Protein AF-A0A929FZG9-F1 (afdb_monomer)

Sequence (175 aa):
MQRLIIKNIVESNQDNGFTLIELLIVILIIGTLSAISLPNLLSQVGKAREAEAKNILGALNRAQQSYFSERAVFADNGQIDKLEVPLGGVKYYTFDVVALGVQKATGNNNANNGTRDYLGGVQYATNTRAYRSILCRSTKSASRYDIAATDVINAGVNVSANVIACNNANSEEIK

Nearest PDB structures (foldseek):
  1ay2-assembly1_A  TM=7.054E-01  e=6.075E-04  Neisseria gonorrhoeae
  8p36-assembly1_A  TM=5.671E-01  e=3.947E-04  Neisseria meningitidis 8013
  4v1j-assembly1_A  TM=6.496E-01  e=3.767E-02  Neisseria meningitidis MC58

pLDDT: mean 87.16, std 11.51, range [46.41, 97.19]

Secondary structure (DSSP, 8-state):
----------------PPPHHHHHHHHHHHHHHHHHHHHHHHHHHHHHHHHHHHHHHHHHHHHHHHHHHHHSS---TT-GGGG----TT-SSEEEEEEETTEEEEEETTHHHHT---EEEEEEEETTTTEEEEEEEEE-S-TTT----GGGEES-EEESS----EE-TTTEEE--

Mean predicted aligned error: 9.03 Å

Structure (mmCIF, N/CA/C/O backbone):
data_AF-A0A929FZG9-F1
#
_entry.id   AF-A0A929FZG9-F1
#
loop_
_atom_site.group_PDB
_atom_site.id
_atom_site.type_symbol
_atom_site.label_atom_id
_atom_site.label_alt_id
_atom_site.label_comp_id
_atom_site.label_asym_id
_atom_site.label_entity_id
_atom_site.label_seq_id
_atom_site.pdbx_PDB_ins_code
_atom_site.Cartn_x
_atom_site.Cartn_y
_atom_site.Cartn_z
_atom_site.occupancy
_atom_site.B_iso_or_equiv
_atom_site.auth_seq_id
_atom_site.auth_comp_id
_atom_site.auth_asym_id
_atom_site.auth_atom_id
_atom_site.pdbx_PDB_model_num
ATOM 1 N N . MET A 1 1 ? -46.185 -56.414 61.189 1.00 46.41 1 MET A N 1
ATOM 2 C CA . MET A 1 1 ? -45.298 -56.157 60.030 1.00 46.41 1 MET A CA 1
ATOM 3 C C . MET A 1 1 ? -46.009 -55.162 59.132 1.00 46.41 1 MET A C 1
ATOM 5 O O . MET A 1 1 ? -47.141 -55.437 58.793 1.00 46.41 1 MET A O 1
ATOM 9 N N . GLN A 1 2 ? -45.507 -53.994 58.760 1.00 47.25 2 GLN A N 1
ATOM 10 C CA . GLN A 1 2 ? -44.210 -53.361 58.950 1.00 47.25 2 GLN A CA 1
ATOM 11 C C . GLN A 1 2 ? -44.456 -51.872 58.666 1.00 47.25 2 GLN A C 1
ATOM 13 O O . GLN A 1 2 ? -45.081 -51.524 57.667 1.00 47.25 2 GLN A O 1
ATOM 18 N N . ARG A 1 3 ? -44.027 -50.999 59.581 1.00 56.22 3 ARG A N 1
ATOM 19 C CA . ARG A 1 3 ? -43.955 -49.557 59.331 1.00 56.22 3 ARG A CA 1
ATOM 20 C C . ARG A 1 3 ? -43.031 -49.341 58.135 1.00 56.22 3 ARG A C 1
ATOM 22 O O . ARG A 1 3 ? -41.900 -49.810 58.204 1.00 56.22 3 ARG A O 1
ATOM 29 N N . LEU A 1 4 ? -43.440 -48.576 57.128 1.00 57.09 4 LEU A N 1
ATOM 30 C CA . LEU A 1 4 ? -42.475 -47.884 56.277 1.00 57.09 4 LEU A CA 1
ATOM 31 C C . LEU A 1 4 ? -42.965 -46.458 56.022 1.00 57.09 4 LEU A C 1
ATOM 33 O O . LEU A 1 4 ? -43.785 -46.177 55.157 1.00 57.09 4 LEU A O 1
ATOM 37 N N . ILE A 1 5 ? -42.476 -45.575 56.886 1.00 60.84 5 ILE A N 1
ATOM 38 C CA . ILE A 1 5 ? -42.540 -44.126 56.754 1.00 60.84 5 ILE A CA 1
ATOM 39 C C . ILE A 1 5 ? -41.704 -43.773 55.523 1.00 60.84 5 ILE A C 1
ATOM 41 O O . ILE A 1 5 ? -40.489 -43.976 55.532 1.00 60.84 5 ILE A O 1
ATOM 45 N N . ILE A 1 6 ? -42.345 -43.255 54.476 1.00 63.50 6 ILE A N 1
ATOM 46 C CA . ILE A 1 6 ? -41.651 -42.566 53.388 1.00 63.50 6 ILE A CA 1
ATOM 47 C C . ILE A 1 6 ? -41.081 -41.289 54.009 1.00 63.50 6 ILE A C 1
ATOM 49 O O . ILE A 1 6 ? -41.794 -40.321 54.266 1.00 63.50 6 ILE A O 1
ATOM 53 N N . LYS A 1 7 ? -39.797 -41.339 54.368 1.00 60.03 7 LYS A N 1
ATOM 54 C CA . LYS A 1 7 ? -39.023 -40.167 54.764 1.00 60.03 7 LYS A CA 1
ATOM 55 C C . LYS A 1 7 ? -38.938 -39.219 53.572 1.00 60.03 7 LYS A C 1
ATOM 57 O O . LYS A 1 7 ? -38.556 -39.634 52.483 1.00 60.03 7 LYS A O 1
ATOM 62 N N . ASN A 1 8 ? -39.250 -37.956 53.850 1.00 62.12 8 ASN A N 1
ATOM 63 C CA . ASN A 1 8 ? -38.810 -36.766 53.133 1.00 62.12 8 ASN A CA 1
ATOM 64 C C . ASN A 1 8 ? -37.511 -36.979 52.350 1.00 62.12 8 ASN A C 1
ATOM 66 O O . ASN A 1 8 ? -36.452 -37.144 52.954 1.00 62.12 8 ASN A O 1
ATOM 70 N N . ILE A 1 9 ? -37.604 -36.837 51.032 1.00 58.81 9 ILE A N 1
ATOM 71 C CA . ILE A 1 9 ? -36.545 -36.242 50.220 1.00 58.81 9 ILE A CA 1
ATOM 72 C C . ILE A 1 9 ? -37.238 -35.251 49.277 1.00 58.81 9 ILE A C 1
ATOM 74 O O . ILE A 1 9 ? -37.322 -35.448 48.072 1.00 58.81 9 ILE A O 1
ATOM 78 N N . VAL A 1 10 ? -37.816 -34.192 49.850 1.00 63.94 10 VAL A N 1
ATOM 79 C CA . VAL A 1 10 ? -37.843 -32.917 49.132 1.00 63.94 10 VAL A CA 1
ATOM 80 C C . VAL A 1 10 ? -36.433 -32.379 49.331 1.00 63.94 10 VAL A C 1
ATOM 82 O O . VAL A 1 10 ? -36.138 -31.777 50.361 1.00 63.94 10 VAL A O 1
ATOM 85 N N . GLU A 1 11 ? -35.526 -32.709 48.410 1.00 62.59 11 GLU A N 1
ATOM 86 C CA . GLU A 1 11 ? -34.314 -31.914 48.259 1.00 62.59 11 GLU A CA 1
ATOM 87 C C . GLU A 1 11 ? -34.783 -30.494 47.961 1.00 62.59 11 GLU A C 1
ATOM 89 O O . GLU A 1 11 ? -35.393 -30.221 46.926 1.00 62.59 11 GLU A O 1
ATOM 94 N N . SER A 1 12 ? -34.561 -29.590 48.911 1.00 59.84 12 SER A N 1
ATOM 95 C CA . SER A 1 12 ? -34.628 -28.166 48.648 1.00 59.84 12 SER A CA 1
ATOM 96 C C . SER A 1 12 ? -33.489 -27.851 47.686 1.00 59.84 12 SER A C 1
ATOM 98 O O . SER A 1 12 ? -32.378 -27.539 48.123 1.00 59.84 12 SER A O 1
ATOM 100 N N . ASN A 1 13 ? -33.749 -27.965 46.383 1.00 61.78 13 ASN A N 1
ATOM 101 C CA . ASN A 1 13 ? -32.987 -27.216 45.402 1.00 61.78 13 ASN A CA 1
ATOM 102 C C . ASN A 1 13 ? -33.105 -25.759 45.842 1.00 61.78 13 ASN A C 1
ATOM 104 O O . ASN A 1 13 ? -34.171 -25.149 45.761 1.00 61.78 13 ASN A O 1
ATOM 108 N N . GLN A 1 14 ? -32.035 -25.248 46.447 1.00 62.69 14 GLN A N 1
ATOM 109 C CA . GLN A 1 14 ? -31.854 -23.824 46.634 1.00 62.69 14 GLN A CA 1
ATOM 110 C C . GLN A 1 14 ? -31.698 -23.268 45.225 1.00 62.69 14 GLN A C 1
ATOM 112 O O . GLN A 1 14 ? -30.586 -23.156 44.709 1.00 62.69 14 GLN A O 1
ATOM 117 N N . ASP A 1 15 ? -32.833 -23.012 44.579 1.00 63.03 15 ASP A N 1
ATOM 118 C CA . ASP A 1 15 ? -32.921 -22.241 43.355 1.00 63.03 15 ASP A CA 1
ATOM 119 C C . ASP A 1 15 ? -32.450 -20.831 43.715 1.00 63.03 15 ASP A C 1
ATOM 121 O O . ASP A 1 15 ? -33.229 -19.939 44.056 1.00 63.03 15 ASP A O 1
ATOM 125 N N . ASN A 1 16 ? -31.129 -20.659 43.721 1.00 69.88 16 ASN A N 1
ATOM 126 C CA . ASN A 1 16 ? -30.449 -19.383 43.845 1.00 69.88 16 ASN A CA 1
ATOM 127 C C . ASN A 1 16 ? -30.722 -18.615 42.549 1.00 69.88 16 ASN A C 1
ATOM 129 O O . ASN A 1 16 ? -29.917 -18.607 41.619 1.00 69.88 16 ASN A O 1
ATOM 133 N N . GLY A 1 17 ? -31.927 -18.054 42.451 1.00 73.44 17 GLY A N 1
ATOM 134 C CA . GLY A 1 17 ? -32.330 -17.199 41.349 1.00 73.44 17 GLY A CA 1
ATOM 135 C C . GLY A 1 17 ? -31.460 -15.947 41.315 1.00 73.44 17 GLY A C 1
ATOM 136 O O . GLY A 1 17 ? -31.208 -15.336 42.353 1.00 73.44 17 GLY A O 1
ATOM 137 N N . PHE A 1 18 ? -31.019 -15.564 40.115 1.00 78.06 18 PHE A N 1
ATOM 138 C CA . PHE A 1 18 ? -30.344 -14.288 39.884 1.00 78.06 18 PHE A CA 1
ATOM 139 C C . PHE A 1 18 ? -31.177 -13.150 40.466 1.00 78.06 18 PHE A C 1
ATOM 141 O O . PHE A 1 18 ? -32.368 -13.012 40.164 1.00 78.06 18 PHE A O 1
ATOM 148 N N . THR A 1 19 ? -30.552 -12.307 41.281 1.00 89.00 19 THR A N 1
ATOM 149 C CA . THR A 1 19 ? -31.230 -11.114 41.770 1.00 89.00 19 THR A CA 1
ATOM 150 C C . THR A 1 19 ? -31.350 -10.094 40.634 1.00 89.00 19 THR A C 1
ATOM 152 O O . THR A 1 19 ? -30.457 -9.939 39.797 1.00 89.00 19 THR A O 1
ATOM 155 N N . LEU A 1 20 ? -32.460 -9.350 40.597 1.00 88.06 20 LEU A N 1
ATOM 156 C CA . LEU A 1 20 ? -32.657 -8.286 39.603 1.00 88.06 20 LEU A CA 1
ATOM 157 C C . LEU A 1 20 ? -31.542 -7.231 39.691 1.00 88.06 20 LEU A C 1
ATOM 159 O O . LEU A 1 20 ? -31.121 -6.679 38.676 1.00 88.06 20 LEU A O 1
ATOM 163 N N . ILE A 1 21 ? -31.025 -6.994 40.901 1.00 93.19 21 ILE A N 1
ATOM 164 C CA . ILE A 1 21 ? -29.931 -6.054 41.141 1.00 93.19 21 ILE A CA 1
ATOM 165 C C . ILE A 1 21 ? -28.582 -6.558 40.611 1.00 93.19 21 ILE A C 1
ATOM 167 O O . ILE A 1 21 ? -27.829 -5.755 40.066 1.00 93.19 21 ILE A O 1
ATOM 171 N N . GLU A 1 22 ? -28.286 -7.861 40.687 1.00 90.81 22 GLU A N 1
ATOM 172 C CA . GLU A 1 22 ? -27.081 -8.433 40.065 1.00 90.81 22 GLU A CA 1
ATOM 173 C C . GLU A 1 22 ? -27.099 -8.221 38.558 1.00 90.81 22 GLU A C 1
ATOM 175 O O . GLU A 1 22 ? -26.116 -7.757 37.982 1.00 90.81 22 GLU A O 1
ATOM 180 N N . LEU A 1 23 ? -28.240 -8.481 37.919 1.00 91.00 23 LEU A N 1
ATOM 181 C CA . LEU A 1 23 ? -28.363 -8.294 36.479 1.00 91.00 23 LEU A CA 1
ATOM 182 C C . LEU A 1 23 ? -28.271 -6.806 36.100 1.00 91.00 23 LEU A C 1
ATOM 184 O O . LEU A 1 23 ? -27.641 -6.467 35.099 1.00 91.00 23 LEU A O 1
ATOM 188 N N . LEU A 1 24 ? -28.805 -5.910 36.938 1.00 92.81 24 LEU A N 1
ATOM 189 C CA . LEU A 1 24 ? -28.736 -4.459 36.745 1.00 92.81 24 LEU A CA 1
ATOM 190 C C . LEU A 1 24 ? -2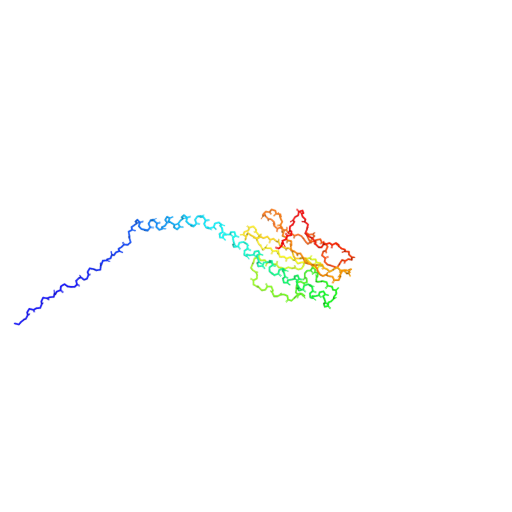7.301 -3.914 36.835 1.00 92.81 24 LEU A C 1
ATOM 192 O O . LEU A 1 24 ? -26.896 -3.103 36.001 1.00 92.81 24 LEU A O 1
ATOM 196 N N . ILE A 1 25 ? -26.512 -4.365 37.811 1.00 94.69 25 ILE A N 1
ATOM 197 C CA . ILE A 1 25 ? -25.111 -3.945 37.949 1.00 94.69 25 ILE A CA 1
ATOM 198 C C . ILE A 1 25 ? -24.277 -4.479 36.777 1.00 94.69 25 ILE A C 1
ATOM 200 O O . ILE A 1 25 ? -23.445 -3.750 36.236 1.00 94.69 25 ILE A O 1
ATOM 204 N N . VAL A 1 26 ? -24.530 -5.710 36.323 1.00 95.19 26 VAL A N 1
ATOM 205 C CA . VAL A 1 26 ? -23.814 -6.297 35.180 1.00 95.19 26 VAL A CA 1
ATOM 206 C C . VAL A 1 26 ? -24.049 -5.489 33.906 1.00 95.19 26 VAL A C 1
ATOM 208 O O . VAL A 1 26 ? -23.072 -5.106 33.261 1.00 95.19 26 VAL A O 1
ATOM 211 N N . ILE A 1 27 ? -25.307 -5.170 33.565 1.00 95.19 27 ILE A N 1
ATOM 212 C CA . ILE A 1 27 ? -25.614 -4.374 32.361 1.00 95.19 27 ILE A CA 1
ATOM 213 C C . ILE A 1 27 ? -25.040 -2.953 32.447 1.00 95.19 27 ILE A C 1
ATOM 215 O O . ILE A 1 27 ? -24.612 -2.399 31.434 1.00 95.19 27 ILE A O 1
ATOM 219 N N . LEU A 1 28 ? -24.963 -2.385 33.656 1.00 95.94 28 LEU A N 1
ATOM 220 C CA . LEU A 1 28 ? -24.349 -1.083 33.905 1.00 95.94 28 LEU A CA 1
ATOM 221 C C . LEU A 1 28 ? -22.834 -1.120 33.652 1.00 95.94 28 LEU A C 1
ATOM 223 O O . LEU A 1 28 ? -22.296 -0.244 32.971 1.00 95.94 28 LEU A O 1
ATOM 227 N N . ILE A 1 29 ? -22.138 -2.156 34.128 1.00 96.38 29 ILE A N 1
ATOM 228 C CA . ILE A 1 29 ? -20.694 -2.309 33.906 1.00 96.38 29 ILE A CA 1
ATOM 229 C C . ILE A 1 29 ? -20.394 -2.552 32.418 1.00 96.38 29 ILE A C 1
ATOM 231 O O . ILE A 1 29 ? -19.583 -1.830 31.839 1.00 96.38 29 ILE A O 1
ATOM 235 N N . ILE A 1 30 ? -21.067 -3.500 31.749 1.00 95.69 30 ILE A N 1
ATOM 236 C CA . ILE A 1 30 ? -20.817 -3.742 30.311 1.00 95.69 30 ILE A CA 1
ATOM 237 C C . ILE A 1 30 ? -21.232 -2.545 29.446 1.00 95.69 30 ILE A C 1
ATOM 239 O O . ILE A 1 30 ? -20.581 -2.278 28.435 1.00 95.69 30 ILE A O 1
ATOM 243 N N . GLY A 1 31 ? -22.264 -1.793 29.846 1.00 95.62 31 GLY A N 1
ATOM 244 C CA . GLY A 1 31 ? -22.708 -0.583 29.156 1.00 95.62 31 GLY A CA 1
ATOM 245 C C . GLY A 1 31 ? -21.659 0.528 29.197 1.00 95.62 31 GLY A C 1
ATOM 246 O O . GLY A 1 31 ? -21.324 1.096 28.157 1.00 95.62 31 GLY A O 1
ATOM 247 N N . THR A 1 32 ? -21.076 0.789 30.372 1.00 95.81 32 THR A N 1
ATOM 248 C CA . THR A 1 32 ? -20.010 1.799 30.522 1.00 95.81 32 THR A CA 1
ATOM 249 C C . THR A 1 32 ? -18.735 1.410 29.768 1.00 95.81 32 THR A C 1
ATOM 251 O O . THR A 1 32 ? -18.172 2.240 29.052 1.00 95.81 32 THR A O 1
ATOM 254 N N . LEU A 1 33 ? -18.315 0.141 29.841 1.00 95.75 33 LEU A N 1
ATOM 255 C CA . LEU A 1 33 ? -17.145 -0.353 29.103 1.00 95.75 33 LEU A CA 1
ATOM 256 C C . LEU A 1 33 ? -17.349 -0.292 27.582 1.00 95.75 33 LEU A C 1
ATOM 258 O O . LEU A 1 33 ? -16.449 0.128 26.849 1.00 95.75 33 LEU A O 1
ATOM 262 N N . SER A 1 34 ? -18.536 -0.666 27.096 1.00 94.06 34 SER A N 1
ATOM 263 C CA . SER A 1 34 ? -18.849 -0.660 25.661 1.00 94.06 34 SER A CA 1
ATOM 264 C C . SER A 1 34 ? -18.881 0.755 25.085 1.00 94.06 34 SER A C 1
ATOM 266 O O . SER A 1 34 ? -18.372 0.971 23.985 1.00 94.06 34 SER A O 1
ATOM 268 N N . ALA A 1 35 ? -19.412 1.727 25.835 1.00 93.62 35 ALA A N 1
ATOM 269 C CA . ALA A 1 35 ? -19.481 3.122 25.405 1.00 93.62 35 ALA A CA 1
ATOM 270 C C . ALA A 1 35 ? -18.094 3.725 25.117 1.00 93.62 35 ALA A C 1
ATOM 272 O O . ALA A 1 35 ? -17.933 4.468 24.150 1.00 93.62 35 ALA A O 1
ATOM 273 N N . ILE A 1 36 ? -17.082 3.373 25.917 1.00 93.50 36 ILE A N 1
ATOM 274 C CA . ILE A 1 36 ? -15.708 3.871 25.745 1.00 93.50 36 ILE A CA 1
ATOM 275 C C . ILE A 1 36 ? -14.951 3.058 24.679 1.00 93.50 36 ILE A C 1
ATOM 277 O O . ILE A 1 36 ? -14.170 3.611 23.905 1.00 93.50 36 ILE A O 1
ATOM 281 N N . SER A 1 37 ? -15.179 1.743 24.615 1.00 93.50 37 SER A N 1
ATOM 282 C CA . SER A 1 37 ? -14.398 0.828 23.771 1.00 93.50 37 SER A CA 1
ATOM 283 C C . SER A 1 37 ? -14.802 0.841 22.288 1.00 93.50 37 SER A C 1
ATOM 285 O O . SER A 1 37 ? -13.946 0.749 21.402 1.00 93.50 37 SER A O 1
ATOM 287 N N . LEU A 1 38 ? -16.095 1.002 21.986 1.00 90.69 38 LEU A N 1
ATOM 288 C CA . LEU A 1 38 ? -16.619 0.893 20.621 1.00 90.69 38 LEU A CA 1
ATOM 289 C C . LEU A 1 38 ? -15.994 1.873 19.600 1.00 90.69 38 LEU A C 1
ATOM 291 O O . LEU A 1 38 ? -15.604 1.408 18.524 1.00 90.69 38 LEU A O 1
ATOM 295 N N . PRO A 1 39 ? -15.835 3.188 19.870 1.00 87.12 39 PRO A N 1
ATOM 296 C CA . PRO A 1 39 ? -15.237 4.095 18.884 1.00 87.12 39 PRO A CA 1
ATOM 297 C C . PRO A 1 39 ? -13.779 3.735 18.563 1.00 87.12 39 PRO A C 1
ATOM 299 O O . PRO A 1 39 ? -13.348 3.835 17.411 1.00 87.12 39 PRO A O 1
ATOM 302 N N . ASN A 1 40 ? -13.024 3.254 19.556 1.00 89.44 40 ASN A N 1
ATOM 303 C CA . ASN A 1 40 ? -11.647 2.814 19.350 1.00 89.44 40 ASN A CA 1
ATOM 304 C C . ASN A 1 40 ? -11.588 1.544 18.486 1.00 89.44 40 ASN A C 1
ATOM 306 O O . ASN A 1 40 ? -10.756 1.439 17.585 1.00 89.44 40 ASN A O 1
ATOM 310 N N . LEU A 1 41 ? -12.500 0.593 18.706 1.00 89.31 41 LEU A N 1
ATOM 311 C CA . LEU A 1 41 ? -12.599 -0.609 17.878 1.00 89.31 41 LEU A CA 1
ATOM 312 C C . LEU A 1 41 ? -12.848 -0.264 16.401 1.00 89.31 41 LEU A C 1
ATOM 314 O O . LEU A 1 41 ? -12.154 -0.782 15.527 1.00 89.31 41 LEU A O 1
ATOM 318 N N . LEU A 1 42 ? -13.773 0.655 16.113 1.00 86.12 42 LEU A N 1
ATOM 319 C CA . LEU A 1 42 ? -14.074 1.070 14.737 1.00 86.12 42 LEU A CA 1
ATOM 320 C C . LEU A 1 42 ? -12.863 1.717 14.044 1.00 86.12 42 LEU A C 1
ATOM 322 O O . LEU A 1 42 ? -12.581 1.415 12.883 1.00 86.12 42 LEU A O 1
ATOM 326 N N . SER A 1 43 ? -12.096 2.545 14.763 1.00 85.62 43 SER A N 1
ATOM 327 C CA . SER A 1 43 ? -10.851 3.124 14.238 1.00 85.62 43 SER A CA 1
ATOM 328 C C . SER A 1 43 ? -9.788 2.057 13.948 1.00 85.62 43 SER A C 1
ATOM 330 O O . SER A 1 43 ? -9.118 2.108 12.914 1.00 85.62 43 SER A O 1
ATOM 332 N N . GLN A 1 44 ? -9.643 1.064 14.830 1.00 90.06 44 GLN A N 1
ATOM 333 C CA . GLN A 1 44 ? -8.687 -0.033 14.651 1.00 90.06 44 GLN A CA 1
ATOM 334 C C . GLN A 1 44 ? -9.024 -0.905 13.439 1.00 90.06 44 GLN A C 1
ATOM 336 O O . GLN A 1 44 ? -8.119 -1.292 12.703 1.00 90.06 44 GLN A O 1
ATOM 341 N N . VAL A 1 45 ? -10.310 -1.150 13.176 1.00 90.19 45 VAL A N 1
ATOM 342 C CA . VAL A 1 45 ? -10.749 -1.872 11.973 1.00 90.19 45 VAL A CA 1
ATOM 343 C C . VAL A 1 45 ? -10.354 -1.115 10.701 1.00 90.19 45 VAL A C 1
ATOM 345 O O . VAL A 1 45 ? -9.838 -1.731 9.770 1.00 90.19 45 VAL A O 1
ATOM 348 N N . GLY A 1 46 ? -10.526 0.211 10.662 1.00 88.31 46 GLY A N 1
ATOM 349 C CA . GLY A 1 46 ? -10.060 1.040 9.541 1.00 88.31 46 GLY A CA 1
ATOM 350 C C . GLY A 1 46 ? -8.548 0.921 9.326 1.00 88.31 46 GLY A C 1
ATOM 351 O O . GLY A 1 46 ? -8.094 0.607 8.228 1.00 88.31 46 GLY A O 1
ATOM 352 N N . LYS A 1 47 ? -7.759 1.049 10.400 1.00 89.06 47 LYS A N 1
ATOM 353 C CA . LYS A 1 47 ? -6.294 0.892 10.346 1.00 89.06 47 LYS A CA 1
ATOM 354 C C . LYS A 1 47 ? -5.855 -0.497 9.877 1.00 89.06 47 LYS A C 1
ATOM 356 O O . LYS A 1 47 ? -4.869 -0.597 9.154 1.00 89.06 47 LYS A O 1
ATOM 361 N N . ALA A 1 48 ? -6.571 -1.553 10.263 1.00 91.19 48 ALA A N 1
ATOM 362 C CA . ALA A 1 48 ? -6.282 -2.915 9.819 1.00 91.19 48 ALA A CA 1
ATOM 363 C C . ALA A 1 48 ? -6.499 -3.076 8.305 1.00 91.19 48 ALA A C 1
ATOM 365 O O . ALA A 1 48 ? -5.653 -3.650 7.623 1.00 91.19 48 ALA A O 1
ATOM 366 N N . ARG A 1 49 ? -7.581 -2.494 7.767 1.00 91.50 49 ARG A N 1
ATOM 367 C CA . ARG A 1 49 ? -7.846 -2.451 6.317 1.00 91.50 49 ARG A CA 1
ATOM 368 C C . ARG A 1 49 ? -6.758 -1.681 5.574 1.00 91.50 49 ARG A C 1
ATOM 370 O O . ARG A 1 49 ? -6.280 -2.123 4.538 1.00 91.50 49 ARG A O 1
ATOM 377 N N . GLU A 1 50 ? -6.333 -0.540 6.111 1.00 91.56 50 GLU A N 1
ATOM 378 C CA . GLU A 1 50 ? -5.234 0.223 5.517 1.00 91.56 50 GLU A CA 1
ATOM 379 C C . GLU A 1 50 ? -3.908 -0.552 5.560 1.00 91.56 50 GLU A C 1
ATOM 381 O O . GLU A 1 50 ? -3.139 -0.499 4.606 1.00 91.56 50 GLU A O 1
ATOM 386 N N . ALA A 1 51 ? -3.629 -1.295 6.635 1.00 92.75 51 ALA A N 1
ATOM 387 C CA . ALA A 1 51 ? -2.421 -2.114 6.743 1.00 92.75 51 ALA A CA 1
ATOM 388 C C . ALA A 1 51 ? -2.357 -3.210 5.664 1.00 92.75 51 ALA A C 1
ATOM 390 O O . ALA A 1 51 ? -1.288 -3.449 5.105 1.00 92.75 51 ALA A O 1
ATOM 391 N N . GLU A 1 52 ? -3.493 -3.822 5.321 1.00 92.19 52 GLU A N 1
ATOM 392 C CA . GLU A 1 52 ? -3.602 -4.764 4.200 1.00 92.19 52 GLU A CA 1
ATOM 393 C C . GLU A 1 52 ? -3.156 -4.116 2.879 1.00 92.19 52 GLU A C 1
ATOM 395 O O . GLU A 1 52 ? -2.284 -4.650 2.190 1.00 92.19 52 GLU A O 1
ATOM 400 N N . ALA A 1 53 ? -3.661 -2.915 2.572 1.00 93.19 53 ALA A N 1
ATOM 401 C CA . ALA A 1 53 ? -3.276 -2.183 1.365 1.00 93.19 53 ALA A CA 1
ATOM 402 C C . ALA A 1 53 ? -1.780 -1.856 1.318 1.00 93.19 53 ALA A C 1
ATOM 404 O O . ALA A 1 53 ? -1.137 -2.032 0.282 1.00 93.19 53 ALA A O 1
ATOM 405 N N . LYS A 1 54 ? -1.204 -1.427 2.446 1.00 93.94 54 LYS A N 1
ATOM 406 C CA . LYS A 1 54 ? 0.234 -1.131 2.550 1.00 93.94 54 LYS A CA 1
ATOM 407 C C . LYS A 1 54 ? 1.091 -2.367 2.302 1.00 93.94 54 LYS A C 1
ATOM 409 O O . LYS A 1 54 ? 2.094 -2.281 1.597 1.00 93.94 54 LYS A O 1
ATOM 414 N N . ASN A 1 55 ? 0.690 -3.513 2.849 1.00 93.75 55 ASN A N 1
ATOM 415 C CA . ASN A 1 55 ? 1.415 -4.770 2.675 1.00 93.75 55 ASN A CA 1
ATOM 416 C C . ASN A 1 55 ? 1.442 -5.200 1.203 1.00 93.75 55 ASN A C 1
ATOM 418 O O . ASN A 1 55 ? 2.503 -5.558 0.685 1.00 93.75 55 ASN A O 1
ATOM 422 N N . ILE A 1 56 ? 0.299 -5.106 0.520 1.00 95.06 56 ILE A N 1
ATOM 423 C CA . ILE A 1 56 ? 0.181 -5.456 -0.900 1.00 95.06 56 ILE A CA 1
ATOM 424 C C . ILE A 1 56 ? 0.943 -4.457 -1.775 1.00 95.06 56 ILE A C 1
ATOM 426 O O . ILE A 1 56 ? 1.695 -4.877 -2.651 1.00 95.06 56 ILE A O 1
ATOM 430 N N . LEU A 1 57 ? 0.854 -3.150 -1.508 1.00 95.38 57 LEU A N 1
ATOM 431 C CA . LEU A 1 57 ? 1.660 -2.150 -2.220 1.00 95.38 57 LEU A CA 1
ATOM 432 C C . LEU A 1 57 ? 3.164 -2.364 -2.018 1.00 95.38 57 LEU A C 1
ATOM 434 O O . LEU A 1 57 ? 3.937 -2.232 -2.962 1.00 95.38 57 LEU A O 1
ATOM 438 N N . GLY A 1 58 ? 3.593 -2.760 -0.819 1.00 95.25 58 GLY A N 1
ATOM 439 C CA . GLY A 1 58 ? 4.981 -3.146 -0.570 1.00 95.25 58 GLY A CA 1
ATOM 440 C C . GLY A 1 58 ? 5.414 -4.363 -1.395 1.00 95.25 58 GLY A C 1
ATOM 441 O O . GLY A 1 58 ? 6.545 -4.404 -1.880 1.00 95.25 58 GLY A O 1
ATOM 442 N N . ALA A 1 59 ? 4.525 -5.342 -1.588 1.00 95.75 59 ALA A N 1
ATOM 443 C CA . ALA A 1 59 ? 4.770 -6.480 -2.473 1.00 95.75 59 ALA A CA 1
ATOM 444 C C . ALA A 1 59 ? 4.841 -6.055 -3.949 1.00 95.75 59 ALA A C 1
ATOM 446 O O . ALA A 1 59 ? 5.782 -6.443 -4.638 1.00 95.75 59 ALA A O 1
ATOM 447 N N . LEU A 1 60 ? 3.923 -5.199 -4.403 1.00 96.69 60 LEU A N 1
ATOM 448 C CA . LEU A 1 60 ? 3.905 -4.645 -5.760 1.00 96.69 60 LEU A CA 1
ATOM 449 C C . LEU A 1 60 ? 5.160 -3.817 -6.073 1.00 96.69 60 LEU A C 1
ATOM 451 O O . LEU A 1 60 ? 5.751 -3.991 -7.135 1.00 96.69 60 LEU A O 1
ATOM 455 N N . ASN A 1 61 ? 5.631 -2.996 -5.130 1.00 96.25 61 ASN A N 1
ATOM 456 C CA . ASN A 1 61 ? 6.887 -2.254 -5.262 1.00 96.25 61 ASN A CA 1
ATOM 457 C C . ASN A 1 61 ? 8.085 -3.199 -5.475 1.00 96.25 61 ASN A C 1
ATOM 459 O O . ASN A 1 61 ? 8.959 -2.928 -6.297 1.00 96.25 61 ASN A O 1
ATOM 463 N N . ARG A 1 62 ? 8.152 -4.320 -4.743 1.00 96.50 62 ARG A N 1
ATOM 464 C CA . ARG A 1 62 ? 9.217 -5.323 -4.937 1.00 96.50 62 ARG A CA 1
ATOM 465 C C . ARG A 1 62 ? 9.076 -6.044 -6.275 1.00 96.50 62 ARG A C 1
ATOM 467 O O . ARG A 1 62 ? 10.073 -6.225 -6.968 1.00 96.50 62 ARG A O 1
ATOM 474 N N . ALA A 1 63 ? 7.853 -6.398 -6.662 1.00 97.19 63 ALA A N 1
ATOM 475 C CA . ALA A 1 63 ? 7.580 -7.025 -7.950 1.00 97.19 63 ALA A CA 1
ATOM 476 C C . ALA A 1 63 ? 7.980 -6.117 -9.121 1.00 97.19 63 ALA A C 1
ATOM 478 O O . ALA A 1 63 ? 8.590 -6.581 -10.074 1.00 97.19 63 ALA A O 1
ATOM 479 N N . GLN A 1 64 ? 7.749 -4.808 -9.016 1.00 96.69 64 GLN A N 1
ATOM 480 C CA . GLN A 1 64 ? 8.191 -3.822 -10.006 1.00 96.69 64 GLN A CA 1
ATOM 481 C C . GLN A 1 64 ? 9.712 -3.746 -10.138 1.00 96.69 64 GLN A C 1
ATOM 483 O O . GLN A 1 64 ? 10.225 -3.645 -11.249 1.00 96.69 64 GLN A O 1
ATOM 488 N N . GLN A 1 65 ? 10.447 -3.840 -9.027 1.00 96.12 65 GLN A N 1
ATOM 489 C CA . GLN A 1 65 ? 11.913 -3.911 -9.061 1.00 96.12 65 GLN A CA 1
ATOM 490 C C . GLN A 1 65 ? 12.402 -5.207 -9.719 1.00 96.12 65 GLN A C 1
ATOM 492 O O . GLN A 1 65 ? 13.343 -5.170 -10.511 1.00 96.12 65 GLN A O 1
ATOM 497 N N . SER A 1 66 ? 11.756 -6.342 -9.435 1.00 96.31 66 SER A N 1
ATOM 498 C CA . SER A 1 66 ? 12.048 -7.614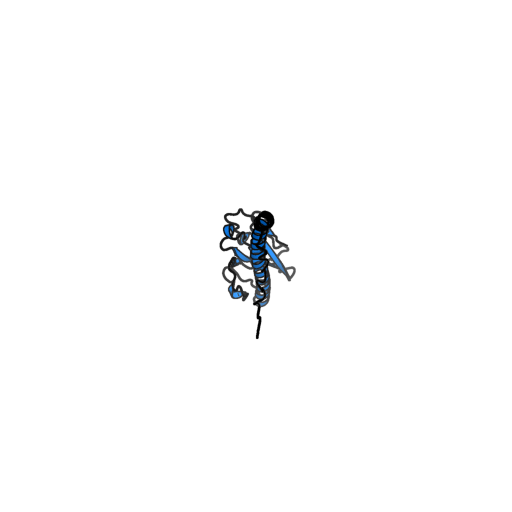 -10.114 1.00 96.31 66 SER A CA 1
ATOM 499 C C . SER A 1 66 ? 11.772 -7.514 -11.614 1.00 96.31 66 SER A C 1
ATOM 501 O O . SER A 1 66 ? 12.647 -7.795 -12.428 1.00 96.31 66 SER A O 1
ATOM 503 N N . TYR A 1 67 ? 10.597 -7.000 -11.984 1.00 96.88 67 TYR A N 1
ATOM 504 C CA . TYR A 1 67 ? 10.175 -6.823 -13.370 1.00 96.88 67 TYR A CA 1
ATOM 505 C C . TYR A 1 67 ? 11.140 -5.921 -14.154 1.00 96.88 67 TYR A C 1
ATOM 507 O O . TYR A 1 67 ? 11.554 -6.273 -15.261 1.00 96.88 67 TYR A O 1
ATOM 515 N N . PHE A 1 68 ? 11.577 -4.806 -13.554 1.00 95.94 68 PHE A N 1
ATOM 516 C CA . PHE A 1 68 ? 12.612 -3.952 -14.137 1.00 95.94 68 PHE A CA 1
ATOM 517 C C . PHE A 1 68 ? 13.952 -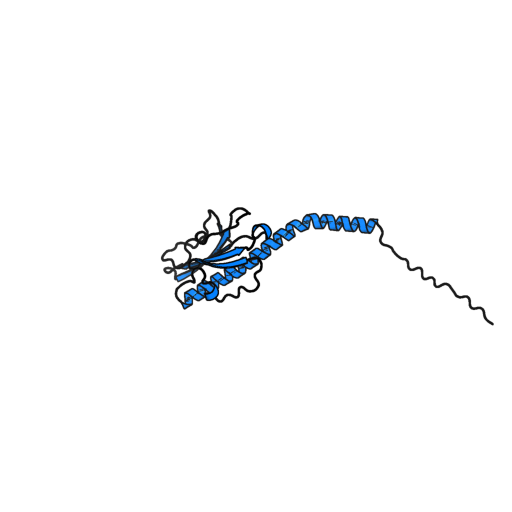4.673 -14.265 1.00 95.94 68 PHE A C 1
ATOM 519 O O . PHE A 1 68 ? 14.636 -4.514 -15.270 1.00 95.94 68 PHE A O 1
ATOM 526 N N . SER A 1 69 ? 14.338 -5.482 -13.280 1.00 94.56 69 SER A N 1
ATOM 527 C CA . SER A 1 69 ? 15.612 -6.210 -13.321 1.00 94.56 69 SER A CA 1
ATOM 528 C C . SER A 1 69 ? 15.651 -7.249 -14.447 1.00 94.56 69 SER A C 1
ATOM 530 O O . SER A 1 69 ? 16.716 -7.515 -14.994 1.00 94.56 69 SER A O 1
ATOM 532 N N . GLU A 1 70 ? 14.497 -7.798 -14.826 1.00 95.50 70 GLU A N 1
ATOM 533 C CA . GLU A 1 70 ? 14.371 -8.755 -15.930 1.00 95.50 70 GLU A CA 1
ATOM 534 C C . GLU A 1 70 ? 14.260 -8.085 -17.304 1.00 95.50 70 GLU A C 1
ATOM 536 O O . GLU A 1 70 ? 14.782 -8.605 -18.289 1.00 95.50 70 GLU A O 1
ATOM 541 N N . ARG A 1 71 ? 13.550 -6.952 -17.398 1.00 94.44 71 ARG A N 1
ATOM 542 C CA . ARG A 1 71 ? 13.141 -6.356 -18.688 1.00 94.44 71 ARG A CA 1
ATOM 543 C C . ARG A 1 71 ? 13.712 -4.965 -18.957 1.00 94.44 71 ARG A C 1
ATOM 545 O O . ARG A 1 71 ? 13.455 -4.408 -20.019 1.00 94.44 71 ARG A O 1
ATOM 552 N N . ALA A 1 72 ? 14.453 -4.396 -18.008 1.00 92.75 72 ALA A N 1
ATOM 553 C CA . ALA A 1 72 ? 14.959 -3.020 -18.017 1.00 92.75 72 ALA A CA 1
ATOM 554 C C . ALA A 1 72 ? 13.872 -1.935 -18.194 1.00 92.75 72 ALA A C 1
ATOM 556 O O . ALA A 1 72 ? 14.168 -0.801 -18.572 1.00 92.75 72 ALA A O 1
ATOM 557 N N . VAL A 1 73 ? 12.609 -2.270 -17.910 1.00 93.38 73 VAL A N 1
ATOM 558 C CA . VAL A 1 73 ? 11.455 -1.365 -17.962 1.00 93.38 73 VAL A CA 1
ATOM 559 C C . VAL A 1 73 ? 10.491 -1.704 -16.828 1.00 93.38 73 VAL A C 1
ATOM 561 O O . VAL A 1 73 ? 10.342 -2.870 -16.471 1.00 93.38 73 VAL A O 1
ATOM 564 N N . PHE A 1 74 ? 9.858 -0.693 -16.234 1.00 95.69 74 PHE A N 1
ATOM 565 C CA . PHE A 1 74 ? 8.808 -0.900 -15.233 1.00 95.69 74 PHE A CA 1
ATOM 566 C C . PHE A 1 74 ? 7.482 -1.238 -15.916 1.00 95.69 74 PHE A C 1
ATOM 568 O O . PHE A 1 74 ? 7.278 -0.896 -17.080 1.00 95.69 74 PHE A O 1
ATOM 575 N N . ALA A 1 75 ? 6.567 -1.881 -15.194 1.00 95.56 75 ALA A N 1
ATOM 576 C CA . ALA A 1 75 ? 5.202 -2.007 -15.686 1.00 95.56 75 ALA A CA 1
ATOM 577 C C . ALA A 1 75 ? 4.509 -0.634 -15.628 1.00 95.56 75 ALA A C 1
ATOM 579 O O . ALA A 1 75 ? 4.744 0.149 -14.697 1.00 95.56 75 ALA A O 1
ATOM 580 N N . ASP A 1 76 ? 3.684 -0.360 -16.634 1.00 93.75 76 ASP A N 1
ATOM 581 C CA . ASP A 1 76 ? 2.963 0.898 -16.842 1.00 93.75 76 ASP A CA 1
ATOM 582 C C . ASP A 1 76 ? 1.444 0.721 -16.645 1.00 93.75 76 ASP A C 1
ATOM 584 O O . ASP A 1 76 ? 0.978 -0.339 -16.225 1.00 93.75 76 ASP A O 1
ATOM 588 N N . ASN A 1 77 ? 0.666 1.772 -16.901 1.00 94.50 77 ASN A N 1
ATOM 589 C CA . ASN A 1 77 ? -0.762 1.845 -16.613 1.00 94.50 77 ASN A CA 1
ATOM 590 C C . ASN A 1 77 ? -1.558 0.607 -17.080 1.00 94.50 77 ASN A C 1
ATOM 592 O O . ASN A 1 77 ? -1.497 0.218 -18.249 1.00 94.50 77 ASN A O 1
ATOM 596 N N . GLY A 1 78 ? -2.322 0.004 -16.165 1.00 93.19 78 GLY A N 1
ATOM 597 C CA . GLY A 1 78 ? -3.138 -1.189 -16.410 1.00 93.19 78 GLY A CA 1
ATOM 598 C C . GLY A 1 78 ? -2.356 -2.503 -16.525 1.00 93.19 78 GLY A C 1
ATOM 599 O O . GLY A 1 78 ? -2.937 -3.535 -16.851 1.00 93.19 78 GLY A O 1
ATOM 600 N N . GLN A 1 79 ? -1.039 -2.506 -16.294 1.00 94.56 79 GLN A N 1
ATOM 601 C CA . GLN A 1 79 ? -0.193 -3.700 -16.430 1.00 94.56 79 GLN A CA 1
ATOM 602 C C . GLN A 1 79 ? 0.057 -4.420 -15.098 1.00 94.56 79 GLN A C 1
ATOM 604 O O . GLN A 1 79 ? 1.103 -5.048 -14.924 1.00 94.56 79 GLN A O 1
ATOM 609 N N . ILE A 1 80 ? -0.881 -4.359 -14.150 1.00 93.56 80 ILE A N 1
ATOM 610 C CA . ILE A 1 80 ? -0.710 -5.017 -12.847 1.00 93.56 80 ILE A CA 1
ATOM 611 C C . ILE A 1 80 ? -0.528 -6.537 -12.962 1.00 93.56 80 ILE A C 1
ATOM 613 O O . ILE A 1 80 ? 0.287 -7.108 -12.240 1.00 93.56 80 ILE A O 1
ATOM 617 N N . ASP A 1 81 ? -1.174 -7.172 -13.942 1.00 93.56 81 ASP A N 1
ATOM 618 C CA . ASP A 1 81 ? -1.056 -8.613 -14.194 1.00 93.56 81 ASP A CA 1
ATOM 619 C C . ASP A 1 81 ? 0.371 -9.042 -14.574 1.00 93.56 81 ASP A C 1
ATOM 621 O O . ASP A 1 81 ? 0.749 -10.194 -14.377 1.00 93.56 81 ASP A O 1
ATOM 625 N N . LYS A 1 82 ? 1.200 -8.119 -15.086 1.00 93.25 82 LYS A N 1
ATOM 626 C CA . LYS A 1 82 ? 2.608 -8.388 -15.430 1.00 93.25 82 LYS A CA 1
ATOM 627 C C . LYS A 1 82 ? 3.511 -8.534 -14.210 1.00 93.25 82 LYS A C 1
ATOM 629 O O . LYS A 1 82 ? 4.638 -8.997 -14.352 1.00 93.25 82 LYS A O 1
ATOM 634 N N . LEU A 1 83 ? 3.041 -8.104 -13.042 1.00 94.00 83 LEU A N 1
ATOM 635 C CA . LEU A 1 83 ? 3.796 -8.170 -11.794 1.00 94.00 83 LEU A CA 1
ATOM 636 C C . LEU A 1 83 ? 3.602 -9.499 -11.060 1.00 94.00 83 LEU A C 1
ATOM 638 O O . LEU A 1 83 ? 4.320 -9.745 -10.096 1.00 94.00 83 LEU A O 1
ATOM 642 N N . GLU A 1 84 ? 2.637 -10.322 -11.490 1.00 92.06 84 GLU A N 1
ATOM 643 C CA . GLU A 1 84 ? 2.382 -11.676 -10.969 1.00 92.06 84 GLU A CA 1
ATOM 644 C C . GLU A 1 84 ? 2.218 -11.738 -9.434 1.00 92.06 84 GLU A C 1
ATOM 646 O O . GLU A 1 84 ? 2.446 -12.764 -8.793 1.00 92.06 84 GLU A O 1
ATOM 651 N N . VAL A 1 85 ? 1.791 -10.630 -8.817 1.00 92.50 85 VAL A N 1
ATOM 652 C CA . VAL A 1 85 ? 1.519 -10.566 -7.378 1.00 92.50 85 VAL A CA 1
ATOM 653 C C . VAL A 1 85 ? 0.133 -11.154 -7.109 1.00 92.50 85 VAL A C 1
ATOM 655 O O . VAL A 1 85 ? -0.840 -10.716 -7.724 1.00 92.50 85 VAL A O 1
ATOM 658 N N . PRO A 1 86 ? -0.014 -12.099 -6.164 1.00 89.31 86 PRO A N 1
ATOM 659 C CA . PRO A 1 86 ? -1.324 -12.619 -5.801 1.00 89.31 86 PRO A CA 1
ATOM 660 C C . PRO A 1 86 ? -2.108 -11.558 -5.017 1.00 89.31 86 PRO A C 1
ATOM 662 O O . PRO A 1 86 ? -1.889 -11.355 -3.826 1.00 89.31 86 PRO A O 1
ATOM 665 N N . LEU A 1 87 ? -3.054 -10.896 -5.680 1.00 85.56 87 LEU A N 1
ATOM 666 C CA . LEU A 1 87 ? -3.922 -9.869 -5.083 1.00 85.56 87 LEU A CA 1
ATOM 667 C C . LEU A 1 87 ? -5.160 -10.453 -4.372 1.00 85.56 87 LEU A C 1
ATOM 669 O O . LEU A 1 87 ? -6.095 -9.721 -4.070 1.00 85.56 87 LEU A O 1
ATOM 673 N N . GLY A 1 88 ? -5.218 -11.773 -4.168 1.00 75.19 88 GLY A N 1
ATOM 674 C CA . GLY A 1 88 ? -6.441 -12.507 -3.830 1.00 75.19 88 GLY A CA 1
ATOM 675 C C . GLY A 1 88 ? -7.267 -11.927 -2.671 1.00 75.19 88 GLY A C 1
ATOM 676 O O . GLY A 1 88 ? -6.730 -11.495 -1.658 1.00 75.19 88 GLY A O 1
ATOM 677 N N . GLY A 1 89 ? -8.598 -11.975 -2.807 1.00 75.88 89 GLY A N 1
ATOM 678 C CA . GLY A 1 89 ? -9.553 -11.802 -1.700 1.00 75.88 89 GLY A CA 1
ATOM 679 C C . GLY A 1 89 ? -9.700 -10.394 -1.109 1.00 75.88 89 GLY A C 1
ATOM 680 O O . GLY A 1 89 ? -10.444 -10.231 -0.140 1.00 75.88 89 GLY A O 1
ATOM 681 N N . VAL A 1 90 ? -9.047 -9.380 -1.677 1.00 84.12 90 VAL A N 1
ATOM 682 C CA . VAL A 1 90 ? -9.110 -7.997 -1.181 1.00 84.12 90 VAL A CA 1
ATOM 683 C C . VAL A 1 90 ? -10.516 -7.410 -1.325 1.00 84.12 90 VAL A C 1
ATOM 685 O O . VAL A 1 90 ? -11.020 -7.160 -2.417 1.00 84.12 90 VAL A O 1
ATOM 688 N N . LYS A 1 91 ? -11.191 -7.200 -0.190 1.00 89.25 91 LYS A N 1
ATOM 689 C CA . LYS A 1 91 ? -12.584 -6.714 -0.155 1.00 89.25 91 LYS A CA 1
ATOM 690 C C . LYS A 1 91 ? -12.689 -5.191 -0.208 1.00 89.25 91 LYS A C 1
ATOM 692 O O . LYS A 1 91 ? -13.655 -4.646 -0.743 1.00 89.25 91 LYS A O 1
ATOM 697 N N . TYR A 1 92 ? -11.737 -4.509 0.422 1.00 90.38 92 TYR A N 1
ATOM 698 C CA . TYR A 1 92 ? -11.817 -3.070 0.684 1.00 90.38 92 TYR A CA 1
ATOM 699 C C . TYR A 1 92 ? -11.021 -2.223 -0.303 1.00 90.38 92 TYR A C 1
ATOM 701 O O . TYR A 1 92 ? -11.263 -1.020 -0.378 1.00 90.38 92 TYR A O 1
ATOM 709 N N . TYR A 1 93 ? -10.120 -2.851 -1.055 1.00 92.88 93 TYR A N 1
ATOM 710 C CA . TYR A 1 93 ? -9.191 -2.193 -1.957 1.00 92.88 93 TYR A CA 1
ATOM 711 C C . TYR A 1 93 ? -9.184 -2.853 -3.328 1.00 92.88 93 TYR A C 1
ATOM 713 O O . TYR A 1 93 ? -9.313 -4.068 -3.450 1.00 92.88 93 TYR A O 1
ATOM 721 N N . THR A 1 94 ? -8.966 -2.028 -4.340 1.00 92.81 94 THR A N 1
ATOM 722 C CA . THR A 1 94 ? -8.583 -2.419 -5.695 1.00 92.81 94 THR A CA 1
ATOM 723 C C . THR A 1 94 ? -7.167 -1.932 -5.948 1.00 92.81 94 THR A C 1
ATOM 725 O O . THR A 1 94 ? -6.771 -0.879 -5.444 1.00 92.81 94 THR A O 1
ATOM 728 N N . PHE A 1 95 ? -6.393 -2.709 -6.700 1.00 94.69 95 PHE A N 1
ATOM 729 C CA . PHE A 1 95 ? -5.005 -2.389 -7.002 1.00 94.69 95 PHE A CA 1
ATOM 730 C C . PHE A 1 95 ? -4.826 -2.278 -8.504 1.00 94.69 95 PHE A C 1
ATOM 732 O O . PHE A 1 95 ? -5.386 -3.083 -9.245 1.00 94.69 95 PHE A O 1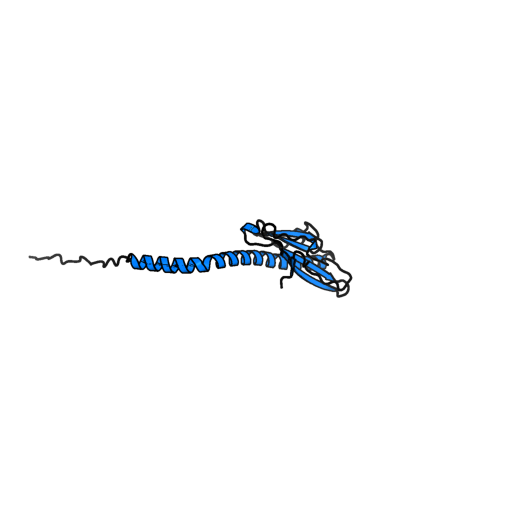
ATOM 739 N N . ASP A 1 96 ? -4.033 -1.305 -8.933 1.00 95.12 96 ASP A N 1
ATOM 740 C CA . ASP A 1 96 ? -3.620 -1.183 -10.328 1.00 95.12 96 ASP A CA 1
ATOM 741 C C . ASP A 1 96 ? -2.252 -0.498 -10.432 1.00 95.12 96 ASP A C 1
ATOM 743 O O . ASP A 1 96 ? -1.801 0.178 -9.503 1.00 95.12 96 ASP A O 1
ATOM 747 N N . VAL A 1 97 ? -1.588 -0.657 -11.569 1.00 95.75 97 VAL A N 1
ATOM 748 C CA . VAL A 1 97 ? -0.481 0.206 -11.978 1.00 95.75 97 VAL A CA 1
ATOM 749 C C . VAL A 1 97 ? -1.098 1.404 -12.689 1.00 95.75 97 VAL A C 1
ATOM 751 O O . VAL A 1 97 ? -1.879 1.224 -13.612 1.00 95.75 97 VAL A O 1
ATOM 754 N N . VAL A 1 98 ? -0.771 2.623 -12.261 1.00 94.94 98 VAL A N 1
ATOM 755 C CA . VAL A 1 98 ? -1.426 3.856 -12.756 1.00 94.94 98 VAL A CA 1
ATOM 756 C C . VAL A 1 98 ? -0.496 4.769 -13.552 1.00 94.94 98 VAL A C 1
ATOM 758 O O . VAL A 1 98 ? -0.942 5.711 -14.201 1.00 94.94 98 VAL A O 1
ATOM 761 N N . ALA A 1 99 ? 0.805 4.509 -13.472 1.00 94.56 99 ALA A N 1
ATOM 762 C CA . ALA A 1 99 ? 1.853 5.111 -14.285 1.00 94.56 99 ALA A CA 1
ATOM 763 C C . ALA A 1 99 ? 3.111 4.239 -14.178 1.00 94.56 99 ALA A C 1
ATOM 765 O O . ALA A 1 99 ? 3.190 3.355 -13.321 1.00 94.56 99 ALA A O 1
ATOM 766 N N . LEU A 1 100 ? 4.115 4.518 -15.006 1.00 93.19 100 LEU A N 1
ATOM 767 C CA . LEU A 1 100 ? 5.382 3.796 -15.019 1.00 93.19 100 LEU A CA 1
ATOM 768 C C . LEU A 1 100 ? 6.020 3.717 -13.621 1.00 93.19 100 LEU A C 1
ATOM 770 O O . LEU A 1 100 ? 6.460 4.722 -13.059 1.00 93.19 100 LEU A O 1
ATOM 774 N N . GLY A 1 101 ? 6.086 2.507 -13.061 1.00 93.38 101 GLY A N 1
ATOM 775 C CA . GLY A 1 101 ? 6.648 2.280 -11.725 1.00 93.38 101 GLY A CA 1
ATOM 776 C C . GLY A 1 101 ? 5.802 2.838 -10.571 1.00 93.38 101 GLY A C 1
ATOM 777 O O . GLY A 1 101 ? 6.287 2.869 -9.441 1.00 93.38 101 GLY A O 1
ATOM 778 N N . VAL A 1 102 ? 4.543 3.225 -10.813 1.00 96.00 102 VAL A N 1
ATOM 779 C CA . VAL A 1 102 ? 3.596 3.716 -9.796 1.00 96.00 102 VAL A CA 1
ATOM 780 C C . VAL A 1 102 ? 2.390 2.789 -9.691 1.00 96.00 102 VAL A C 1
ATOM 782 O O . VAL A 1 102 ? 1.670 2.567 -10.663 1.00 96.00 102 VAL A O 1
ATOM 785 N N . GLN A 1 103 ? 2.139 2.267 -8.496 1.00 96.12 103 GLN A N 1
ATOM 786 C CA . GLN A 1 103 ? 1.005 1.401 -8.188 1.00 96.12 103 GLN A CA 1
ATOM 787 C C . GLN A 1 103 ? 0.068 2.110 -7.230 1.00 96.12 103 GLN A C 1
ATOM 789 O O . GLN A 1 103 ? 0.497 2.870 -6.367 1.00 96.12 103 GLN A O 1
ATOM 794 N N . LYS A 1 104 ? -1.222 1.850 -7.368 1.00 95.31 104 LYS A N 1
ATOM 795 C CA . LYS A 1 104 ? -2.269 2.471 -6.577 1.00 95.31 104 LYS A CA 1
ATOM 796 C C . LYS A 1 104 ? -3.075 1.414 -5.858 1.00 95.31 104 LYS A C 1
ATOM 798 O O . LYS A 1 104 ? -3.419 0.399 -6.449 1.00 95.31 104 LYS A O 1
ATOM 803 N N . ALA A 1 105 ? -3.402 1.690 -4.602 1.00 94.81 105 ALA A N 1
ATOM 804 C CA . ALA A 1 105 ? -4.481 1.027 -3.895 1.00 94.81 105 ALA A CA 1
ATOM 805 C C . ALA A 1 105 ? -5.635 2.024 -3.755 1.00 94.81 105 ALA A C 1
ATOM 807 O O . ALA A 1 105 ? -5.515 3.021 -3.037 1.00 94.81 105 ALA A O 1
ATOM 808 N N . THR A 1 106 ? -6.737 1.764 -4.451 1.00 93.06 106 THR A N 1
ATOM 809 C CA . THR A 1 106 ? -7.966 2.554 -4.362 1.00 93.06 106 THR A CA 1
ATOM 810 C C . THR A 1 106 ? -8.953 1.856 -3.450 1.00 93.06 106 THR A C 1
ATOM 812 O O . THR A 1 106 ? -9.318 0.705 -3.683 1.00 93.06 106 THR A O 1
ATOM 815 N N . GLY A 1 107 ? -9.386 2.544 -2.398 1.00 91.19 107 GLY A N 1
ATOM 816 C CA . GLY A 1 107 ? -10.388 1.998 -1.498 1.00 91.19 107 GLY A CA 1
ATOM 817 C C . GLY A 1 107 ? -11.782 2.077 -2.115 1.00 91.19 107 GLY A C 1
ATOM 818 O O . GLY A 1 107 ? -12.219 3.126 -2.582 1.00 91.19 107 GLY A O 1
ATOM 819 N N . ASN A 1 108 ? -12.518 0.968 -2.081 1.00 88.75 108 ASN A N 1
ATOM 820 C CA . ASN A 1 108 ? -13.790 0.826 -2.801 1.00 88.75 108 ASN A CA 1
ATOM 821 C C . ASN A 1 108 ? -14.888 1.763 -2.269 1.00 88.75 108 ASN A C 1
ATOM 823 O O . ASN A 1 108 ? -15.837 2.082 -2.980 1.00 88.75 108 ASN A O 1
ATOM 827 N N . ASN A 1 109 ? -14.791 2.172 -0.999 1.00 87.44 109 ASN A N 1
ATOM 828 C CA . ASN A 1 109 ? -15.732 3.099 -0.373 1.00 87.44 109 ASN A CA 1
ATOM 829 C C . ASN A 1 109 ? -15.108 3.763 0.866 1.00 87.44 109 ASN A C 1
ATOM 831 O O . ASN A 1 109 ? -15.475 3.467 2.005 1.00 87.44 109 ASN A O 1
ATOM 835 N N . ASN A 1 110 ? -14.115 4.624 0.635 1.00 86.94 110 ASN A N 1
ATOM 836 C CA . ASN A 1 110 ? -13.272 5.211 1.682 1.00 86.94 110 ASN A CA 1
ATOM 837 C C . ASN A 1 110 ? -14.050 5.860 2.836 1.00 86.94 110 ASN A C 1
ATOM 839 O O . ASN A 1 110 ? -13.752 5.591 4.001 1.00 86.94 110 ASN A O 1
ATOM 843 N N . ALA A 1 111 ? -15.098 6.629 2.525 1.00 84.00 111 ALA A N 1
ATOM 844 C CA . ALA A 1 111 ? -15.924 7.306 3.525 1.00 84.00 111 ALA A CA 1
ATOM 845 C C . ALA A 1 111 ? -16.628 6.330 4.486 1.00 84.00 111 ALA A C 1
ATOM 847 O O . ALA A 1 111 ? -16.671 6.567 5.690 1.00 84.00 111 ALA A O 1
ATOM 848 N N . ASN A 1 112 ? -17.148 5.215 3.966 1.00 85.44 112 ASN A N 1
ATOM 849 C CA . ASN A 1 112 ? -17.901 4.237 4.758 1.00 85.44 112 ASN A CA 1
ATOM 850 C C . ASN A 1 112 ? -16.993 3.209 5.443 1.00 85.44 112 ASN A C 1
ATOM 852 O O . ASN A 1 112 ? -17.321 2.682 6.505 1.00 85.44 112 ASN A O 1
ATOM 856 N N . ASN A 1 113 ? -15.842 2.913 4.840 1.00 86.19 113 ASN A N 1
ATOM 857 C CA . ASN A 1 113 ? -14.916 1.912 5.357 1.00 86.19 113 ASN A CA 1
ATOM 858 C C . ASN A 1 113 ? -13.843 2.493 6.284 1.00 86.19 113 ASN A C 1
ATOM 860 O O . ASN A 1 113 ? -13.091 1.711 6.871 1.00 86.19 113 ASN A O 1
ATOM 864 N N . GLY A 1 114 ? -13.769 3.820 6.426 1.00 85.19 114 GLY A N 1
ATOM 865 C CA . GLY A 1 114 ? -12.705 4.479 7.183 1.00 85.19 114 GLY A CA 1
ATOM 866 C C . GLY A 1 114 ? -11.323 4.170 6.605 1.00 85.19 114 GLY A C 1
ATOM 867 O O . GLY A 1 114 ? -10.385 3.948 7.365 1.00 85.19 114 GLY A O 1
ATOM 868 N N . THR A 1 115 ? -11.235 4.077 5.275 1.00 88.19 115 THR A N 1
ATOM 869 C CA . THR A 1 115 ? -10.012 3.772 4.521 1.00 88.19 115 THR A CA 1
ATOM 870 C C . THR A 1 115 ? -9.565 4.982 3.704 1.00 88.19 115 THR A C 1
ATOM 872 O O . THR A 1 115 ? -10.333 5.922 3.499 1.00 88.19 115 THR A O 1
ATOM 875 N N . ARG A 1 116 ? -8.320 4.959 3.223 1.00 90.44 116 ARG A N 1
ATOM 876 C CA . ARG A 1 116 ? -7.735 5.987 2.345 1.00 90.44 116 ARG A CA 1
ATOM 877 C C . ARG A 1 116 ? -7.085 5.352 1.125 1.00 90.44 116 ARG A C 1
ATOM 879 O O . ARG A 1 116 ? -6.657 4.202 1.220 1.00 90.44 116 ARG A O 1
ATOM 886 N N . ASP A 1 117 ? -6.953 6.101 0.031 1.00 92.88 117 ASP A N 1
ATOM 887 C CA . ASP A 1 117 ? -6.135 5.659 -1.099 1.00 92.88 117 ASP A CA 1
ATOM 888 C C . ASP A 1 117 ? -4.638 5.805 -0.799 1.00 92.88 117 ASP A C 1
ATOM 890 O O . ASP A 1 117 ? -4.191 6.728 -0.101 1.00 92.88 117 ASP A O 1
ATOM 894 N N . TYR A 1 118 ? -3.868 4.898 -1.391 1.00 94.50 118 TYR A N 1
ATOM 895 C CA . TYR A 1 118 ? -2.421 4.813 -1.258 1.00 94.50 118 TYR A CA 1
ATOM 896 C C . TYR A 1 118 ? -1.751 4.695 -2.629 1.00 94.50 118 TYR A C 1
ATOM 898 O O . TYR A 1 118 ? -2.319 4.115 -3.555 1.00 94.50 118 TYR A O 1
ATOM 906 N N . LEU A 1 119 ? -0.521 5.194 -2.739 1.00 95.94 119 LEU A N 1
ATOM 907 C CA . LEU A 1 119 ? 0.361 4.968 -3.883 1.00 95.94 119 LEU A CA 1
ATOM 908 C C . LEU A 1 119 ? 1.668 4.334 -3.431 1.00 95.94 119 LEU A C 1
ATOM 910 O O . LEU A 1 119 ? 2.297 4.819 -2.496 1.00 95.94 119 LEU A O 1
ATOM 914 N N . GLY A 1 120 ? 2.090 3.287 -4.126 1.00 96.12 120 GLY A N 1
ATOM 915 C CA . GLY A 1 120 ? 3.460 2.797 -4.138 1.00 96.12 120 GLY A CA 1
ATOM 916 C C . GLY A 1 120 ? 4.189 3.389 -5.338 1.00 96.12 120 GLY A C 1
ATOM 917 O O . GLY A 1 120 ? 3.655 3.408 -6.444 1.00 96.12 120 GLY A O 1
ATOM 918 N N . GLY A 1 121 ? 5.388 3.910 -5.125 1.00 95.19 121 GLY A N 1
ATOM 919 C CA . GLY A 1 121 ? 6.248 4.380 -6.199 1.00 95.19 121 GLY A CA 1
ATOM 920 C C . GLY A 1 121 ? 7.587 3.675 -6.147 1.00 95.19 121 GLY A C 1
ATOM 921 O O . GLY A 1 121 ? 8.152 3.527 -5.065 1.00 95.19 121 GLY A O 1
ATOM 922 N N . VAL A 1 122 ? 8.123 3.304 -7.306 1.00 95.25 122 VAL A N 1
ATOM 923 C CA . VAL A 1 122 ? 9.479 2.774 -7.453 1.00 95.25 122 VAL A CA 1
ATOM 924 C C . VAL A 1 122 ? 10.249 3.621 -8.450 1.00 95.25 122 VAL A C 1
ATOM 926 O O . VAL A 1 122 ? 9.747 3.976 -9.514 1.00 95.25 122 VAL A O 1
ATOM 929 N N . GLN A 1 123 ? 11.490 3.926 -8.100 1.00 94.81 123 GLN A N 1
ATOM 930 C CA . GLN A 1 123 ? 12.442 4.629 -8.935 1.00 94.81 123 GLN A CA 1
ATOM 931 C C . GLN A 1 123 ? 13.699 3.782 -9.116 1.00 94.81 123 GLN A C 1
ATOM 933 O O . GLN A 1 123 ? 14.197 3.192 -8.155 1.00 94.81 123 GLN A O 1
ATOM 938 N N . TYR A 1 124 ? 14.243 3.784 -10.332 1.00 94.19 124 TYR A N 1
ATOM 939 C CA . TYR A 1 124 ? 15.601 3.330 -10.615 1.00 94.19 124 TYR A CA 1
ATOM 940 C C . TYR A 1 124 ? 16.461 4.520 -11.044 1.00 94.19 124 TYR A C 1
ATOM 942 O O . TYR A 1 124 ? 16.177 5.174 -12.052 1.00 94.19 124 TYR A O 1
ATOM 950 N N . ALA A 1 125 ? 17.504 4.813 -10.270 1.00 91.75 125 ALA A N 1
ATOM 951 C CA . ALA A 1 125 ? 18.454 5.875 -10.578 1.00 91.75 125 ALA A CA 1
ATOM 952 C C . ALA A 1 125 ? 19.632 5.300 -11.378 1.00 91.75 125 ALA A C 1
ATOM 954 O O . ALA A 1 125 ? 20.370 4.448 -10.880 1.00 91.75 125 ALA A O 1
ATOM 955 N N . THR A 1 126 ? 19.832 5.751 -12.618 1.00 89.56 126 THR A N 1
ATOM 956 C CA . THR A 1 126 ? 20.851 5.168 -13.515 1.00 89.56 126 THR A CA 1
ATOM 957 C C . THR A 1 126 ? 22.286 5.534 -13.129 1.00 89.56 126 THR A C 1
ATOM 959 O O . THR A 1 126 ? 23.213 4.782 -13.419 1.00 89.56 126 THR A O 1
ATOM 962 N N . ASN A 1 127 ? 22.481 6.654 -12.431 1.00 89.00 127 ASN A N 1
ATOM 963 C CA . ASN A 1 127 ? 23.787 7.132 -11.975 1.00 89.00 127 ASN A CA 1
ATOM 964 C C . ASN A 1 127 ? 24.310 6.368 -10.744 1.00 89.00 127 ASN A C 1
ATOM 966 O O . ASN A 1 127 ? 25.485 6.015 -10.691 1.00 89.00 127 ASN A O 1
ATOM 970 N N . THR A 1 128 ? 23.448 6.100 -9.761 1.00 88.19 128 THR A N 1
ATOM 971 C CA . THR A 1 128 ? 23.791 5.365 -8.531 1.00 88.19 128 THR A CA 1
ATOM 972 C C . THR A 1 128 ? 23.477 3.876 -8.627 1.00 88.19 128 THR A C 1
ATOM 974 O O . THR A 1 128 ? 23.891 3.113 -7.758 1.00 88.19 128 THR A O 1
ATOM 977 N N . ARG A 1 129 ? 22.770 3.459 -9.688 1.00 88.75 129 ARG A N 1
ATOM 978 C CA . ARG A 1 129 ? 22.353 2.073 -9.958 1.00 88.75 129 ARG A CA 1
ATOM 979 C C . ARG A 1 129 ? 21.570 1.481 -8.784 1.00 88.75 129 ARG A C 1
ATOM 981 O O . ARG A 1 129 ? 21.711 0.304 -8.465 1.00 88.75 129 ARG A O 1
ATOM 988 N N . ALA A 1 130 ? 20.758 2.316 -8.138 1.00 89.06 130 ALA A N 1
ATOM 989 C CA . ALA A 1 130 ? 20.017 1.978 -6.932 1.00 89.06 130 ALA A CA 1
ATOM 990 C C . ALA A 1 130 ? 18.506 2.097 -7.153 1.00 89.06 130 ALA A C 1
ATOM 992 O O . ALA A 1 130 ? 18.030 3.026 -7.815 1.00 89.06 130 ALA A O 1
ATOM 993 N N . TYR A 1 131 ? 17.761 1.173 -6.544 1.00 91.94 131 TYR A N 1
ATOM 994 C CA . TYR A 1 131 ? 16.313 1.277 -6.423 1.00 91.94 13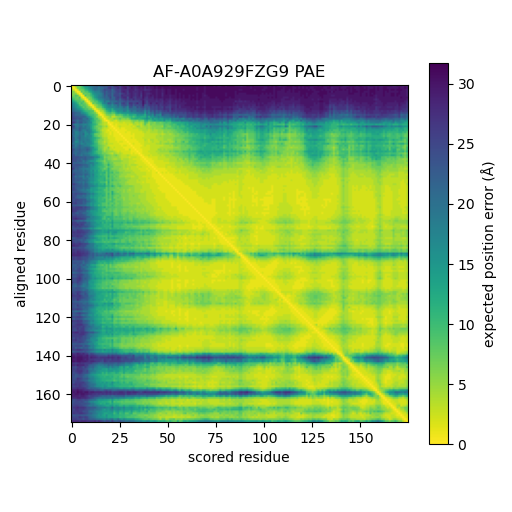1 TYR A CA 1
ATOM 995 C C . TYR A 1 131 ? 15.925 2.090 -5.204 1.00 91.94 131 TYR A C 1
ATOM 997 O O . TYR A 1 131 ? 16.559 2.017 -4.149 1.00 91.94 131 TYR A O 1
ATOM 1005 N N . ARG A 1 132 ? 14.832 2.830 -5.340 1.00 92.69 132 ARG A N 1
ATOM 1006 C CA . ARG A 1 132 ? 14.189 3.531 -4.238 1.00 92.69 132 ARG A CA 1
ATOM 1007 C C . ARG A 1 132 ? 12.696 3.326 -4.340 1.00 92.69 132 ARG A C 1
ATOM 1009 O O . ARG A 1 132 ? 12.146 3.394 -5.433 1.00 92.69 132 ARG A O 1
ATOM 1016 N N . SER A 1 133 ? 12.050 3.084 -3.212 1.00 93.19 133 SER A N 1
ATOM 1017 C CA . SER A 1 133 ? 10.601 2.966 -3.148 1.00 93.19 133 SER A CA 1
ATOM 1018 C C . SER A 1 133 ? 10.031 3.957 -2.155 1.00 93.19 133 SER A C 1
ATOM 1020 O O . SER A 1 133 ? 10.668 4.244 -1.143 1.00 93.19 133 SER A O 1
ATOM 1022 N N . ILE A 1 134 ? 8.819 4.420 -2.423 1.00 94.38 134 ILE A N 1
ATOM 1023 C CA . ILE A 1 134 ? 8.051 5.267 -1.521 1.00 94.38 134 ILE A CA 1
ATOM 1024 C C . ILE A 1 134 ? 6.626 4.740 -1.395 1.00 94.38 134 ILE A C 1
ATOM 1026 O O . ILE A 1 134 ? 6.123 4.042 -2.282 1.00 94.38 134 ILE A O 1
ATOM 1030 N N . LEU A 1 135 ? 5.984 5.094 -0.288 1.00 95.56 135 LEU A N 1
ATOM 1031 C CA . LEU A 1 135 ? 4.566 4.889 -0.076 1.00 95.56 135 LEU A CA 1
ATOM 1032 C C . LEU A 1 135 ? 3.921 6.227 0.297 1.00 95.56 135 LEU A C 1
ATOM 1034 O O . LEU A 1 135 ? 4.267 6.826 1.314 1.00 95.56 135 LEU A O 1
ATOM 1038 N N . CYS A 1 136 ? 2.975 6.675 -0.51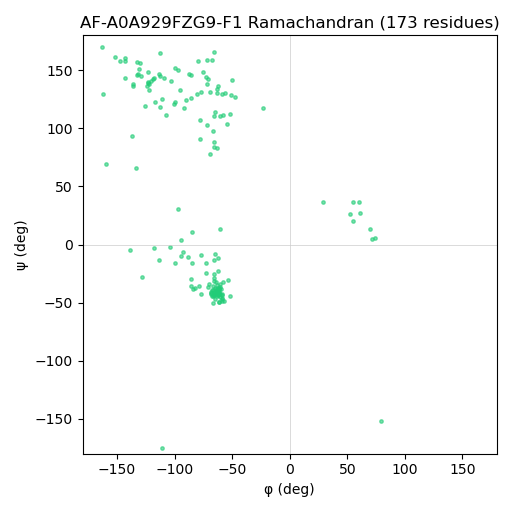8 1.00 95.06 136 CYS A N 1
ATOM 1039 C CA . CYS A 1 136 ? 2.233 7.912 -0.318 1.00 95.06 136 CYS A CA 1
ATOM 1040 C C . CYS A 1 136 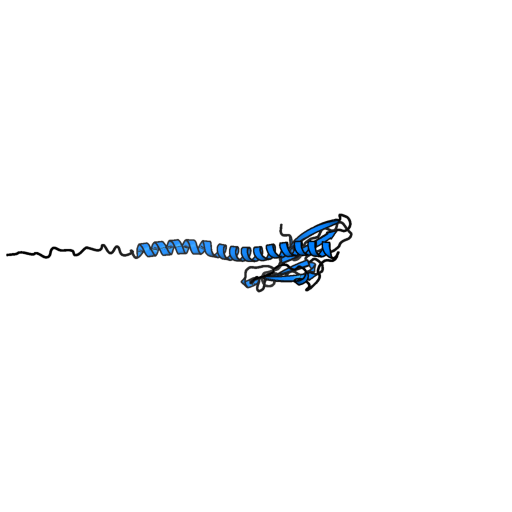? 0.789 7.606 0.078 1.00 95.06 136 CYS A C 1
ATOM 1042 O O . CYS A 1 136 ? 0.175 6.667 -0.430 1.00 95.06 136 CYS A O 1
ATOM 1044 N N . ARG A 1 137 ? 0.226 8.421 0.965 1.00 92.50 137 ARG A N 1
ATOM 1045 C CA . ARG A 1 137 ? -1.178 8.366 1.395 1.00 92.50 137 ARG A CA 1
ATOM 1046 C C . ARG A 1 137 ? -1.891 9.650 1.032 1.00 92.50 137 ARG A C 1
ATOM 1048 O O . ARG A 1 137 ? -1.306 10.714 1.184 1.00 92.50 137 ARG A O 1
ATOM 1055 N N . SER A 1 138 ? -3.164 9.559 0.644 1.00 92.00 138 SER A N 1
ATOM 1056 C CA . SER A 1 138 ? -4.005 10.746 0.441 1.00 92.00 138 SER A CA 1
ATOM 1057 C C . SER A 1 138 ? -4.214 11.528 1.747 1.00 92.00 138 SER A C 1
ATOM 1059 O O . SER A 1 138 ? -4.560 10.949 2.785 1.00 92.00 138 SER A O 1
ATOM 1061 N N . THR A 1 139 ? -4.050 12.851 1.683 1.00 88.19 139 THR A N 1
ATOM 1062 C CA . THR A 1 139 ? -4.374 13.799 2.768 1.00 88.19 139 THR A CA 1
ATOM 1063 C C . THR A 1 139 ? -5.675 14.570 2.517 1.00 88.19 139 THR A C 1
ATOM 1065 O O . THR A 1 139 ? -6.107 15.345 3.371 1.00 88.19 139 THR A O 1
ATOM 1068 N N . LYS A 1 140 ? -6.334 14.350 1.369 1.00 78.88 140 LYS A N 1
ATOM 1069 C CA . LYS A 1 140 ? -7.578 15.034 0.986 1.00 78.88 140 LYS A CA 1
ATOM 1070 C C . LYS A 1 140 ? -8.771 14.643 1.870 1.00 78.88 140 LYS A C 1
ATOM 1072 O O . LYS A 1 140 ? -8.796 13.589 2.501 1.00 78.88 140 LYS A O 1
ATOM 1077 N N . SER A 1 141 ? -9.786 15.513 1.890 1.00 66.00 141 SER A N 1
ATOM 1078 C CA . SER A 1 141 ? -10.945 15.408 2.787 1.00 66.00 141 SER A CA 1
ATOM 1079 C C . SER A 1 141 ? -11.922 14.267 2.441 1.00 66.00 141 SER A C 1
ATOM 1081 O O . SER A 1 141 ? -11.992 13.771 1.312 1.00 66.00 141 SER A O 1
ATOM 1083 N N . ALA A 1 142 ? -12.702 13.877 3.452 1.00 57.91 142 ALA A N 1
ATOM 1084 C CA . ALA A 1 142 ? -13.280 12.547 3.664 1.00 57.91 142 ALA A CA 1
ATOM 1085 C C . ALA A 1 142 ? -14.274 12.013 2.617 1.00 57.91 142 ALA A C 1
ATOM 1087 O O . ALA A 1 142 ? -14.587 10.825 2.630 1.00 57.91 142 ALA A O 1
ATOM 1088 N N . SER A 1 143 ? -14.761 12.844 1.693 1.00 56.12 143 SER A N 1
ATOM 1089 C CA . SER A 1 143 ? -15.661 12.374 0.631 1.00 56.12 143 SER A CA 1
ATOM 1090 C C . SER A 1 143 ? -14.921 11.808 -0.581 1.00 56.12 143 SER A C 1
ATOM 1092 O O . SER A 1 143 ? -15.560 11.150 -1.402 1.00 56.12 143 SER A O 1
ATOM 1094 N N . ARG A 1 144 ? -13.614 12.079 -0.733 1.00 60.47 144 ARG A N 1
ATOM 1095 C CA . ARG A 1 144 ? -12.860 11.606 -1.901 1.00 60.47 144 ARG A CA 1
ATOM 1096 C C . ARG A 1 144 ? -11.575 10.858 -1.582 1.00 60.47 144 ARG A C 1
ATOM 1098 O O . ARG A 1 144 ? -11.289 9.997 -2.393 1.00 60.47 144 ARG A O 1
ATOM 1105 N N . TYR A 1 145 ? -10.875 11.092 -0.455 1.00 73.75 145 TYR A N 1
ATOM 1106 C CA . TYR A 1 145 ? -9.615 10.407 -0.050 1.00 73.75 145 TYR A CA 1
ATOM 1107 C C . TYR A 1 145 ? -8.748 9.921 -1.232 1.00 73.75 145 TYR A C 1
ATOM 1109 O O . TYR A 1 145 ? -8.167 8.838 -1.195 1.00 73.75 145 TYR A O 1
ATOM 1117 N N . ASP A 1 146 ? -8.716 10.707 -2.306 1.00 80.00 146 ASP A N 1
ATOM 1118 C CA . ASP A 1 146 ? -8.253 10.284 -3.613 1.00 80.00 146 ASP A CA 1
ATOM 1119 C C . ASP A 1 146 ? -6.811 10.719 -3.767 1.00 80.00 146 ASP A C 1
ATOM 1121 O O . ASP A 1 146 ? -6.368 11.728 -3.211 1.00 80.00 146 ASP A O 1
ATOM 1125 N N . ILE A 1 147 ? -6.072 9.943 -4.539 1.00 86.94 147 ILE A N 1
ATOM 1126 C CA . ILE A 1 147 ? -4.685 10.227 -4.863 1.00 86.94 147 ILE A CA 1
ATOM 1127 C C . ILE A 1 147 ? -4.489 9.963 -6.357 1.00 86.94 147 ILE A C 1
ATOM 1129 O O . ILE A 1 147 ? -5.041 9.002 -6.912 1.00 86.94 147 ILE A O 1
ATOM 1133 N N . ALA A 1 148 ? -3.786 10.863 -7.032 1.00 88.38 148 ALA A N 1
ATOM 1134 C CA . ALA A 1 148 ? -3.504 10.785 -8.458 1.00 88.38 148 ALA A CA 1
ATOM 1135 C C . ALA A 1 148 ? -2.088 10.251 -8.673 1.00 88.38 148 ALA A C 1
ATOM 1137 O O . ALA A 1 148 ? -1.218 10.486 -7.846 1.00 88.38 148 ALA A O 1
ATOM 1138 N N . ALA A 1 149 ? -1.815 9.584 -9.798 1.00 87.38 149 ALA A N 1
ATOM 1139 C CA . ALA A 1 149 ? -0.472 9.063 -10.092 1.00 87.38 149 ALA A CA 1
ATOM 1140 C C . ALA A 1 149 ? 0.630 10.142 -9.990 1.00 87.38 149 ALA A C 1
ATOM 1142 O O . ALA A 1 149 ? 1.747 9.851 -9.576 1.00 87.38 149 ALA A O 1
ATOM 1143 N N . THR A 1 150 ? 0.286 11.400 -10.286 1.00 88.88 150 THR A N 1
ATOM 1144 C CA . THR A 1 150 ? 1.152 12.586 -10.163 1.00 88.88 150 THR A CA 1
ATOM 1145 C C . THR A 1 150 ? 1.548 12.938 -8.728 1.00 88.88 150 THR A C 1
ATOM 1147 O O . THR A 1 150 ? 2.419 13.782 -8.527 1.00 88.88 150 THR A O 1
ATOM 1150 N N . ASP A 1 151 ? 0.897 12.347 -7.726 1.00 91.38 151 ASP A N 1
ATOM 1151 C CA . ASP A 1 151 ? 1.257 12.522 -6.322 1.00 91.38 151 ASP A CA 1
ATOM 1152 C C . ASP A 1 151 ? 2.491 11.689 -5.932 1.00 91.38 151 ASP A C 1
ATOM 1154 O O . ASP A 1 151 ? 3.048 11.913 -4.862 1.00 91.38 151 ASP A O 1
ATOM 1158 N N . VAL A 1 152 ? 2.970 10.789 -6.800 1.00 92.88 152 VAL A N 1
ATOM 1159 C CA . VAL A 1 152 ? 4.334 10.248 -6.732 1.00 92.88 152 VAL A CA 1
ATOM 1160 C C . VAL A 1 152 ? 5.199 10.979 -7.755 1.00 92.88 152 VAL A C 1
ATOM 1162 O O . VAL A 1 152 ? 4.947 10.944 -8.958 1.00 92.88 152 VAL A O 1
ATOM 1165 N N . ILE A 1 153 ? 6.255 11.623 -7.276 1.00 92.12 153 ILE A N 1
ATOM 1166 C CA . ILE A 1 153 ? 7.174 12.428 -8.079 1.00 92.12 153 ILE A CA 1
ATOM 1167 C C . ILE A 1 153 ? 8.460 11.630 -8.306 1.00 92.12 153 ILE A C 1
ATOM 1169 O O . ILE A 1 153 ? 8.962 10.978 -7.391 1.00 92.12 153 ILE A O 1
ATOM 1173 N N . ASN A 1 154 ? 9.019 11.715 -9.517 1.00 91.69 154 ASN A N 1
ATOM 1174 C CA . ASN A 1 154 ? 10.260 11.042 -9.926 1.00 91.69 154 ASN A CA 1
ATOM 1175 C C . ASN A 1 154 ? 10.209 9.501 -9.851 1.00 91.69 154 ASN A C 1
ATOM 1177 O O . ASN A 1 154 ? 11.248 8.862 -9.685 1.00 91.69 154 ASN A O 1
ATOM 1181 N N . ALA A 1 155 ? 9.032 8.883 -9.976 1.00 92.00 155 ALA A N 1
ATOM 1182 C CA . ALA A 1 155 ? 8.945 7.438 -10.197 1.00 92.00 155 ALA A CA 1
ATOM 1183 C C . ALA A 1 155 ? 9.536 7.034 -11.561 1.00 92.00 155 ALA A C 1
ATOM 1185 O O . ALA A 1 155 ? 9.790 7.875 -12.427 1.00 92.00 155 ALA A O 1
ATOM 1186 N N . GLY A 1 156 ? 9.774 5.737 -11.747 1.00 92.31 156 GLY A N 1
ATOM 1187 C CA . GLY A 1 156 ? 10.333 5.185 -12.975 1.00 92.31 156 GLY A CA 1
ATOM 1188 C C . GLY A 1 156 ? 11.851 5.366 -13.087 1.00 92.31 156 GLY A C 1
ATOM 1189 O O . GLY A 1 156 ? 12.577 5.408 -12.091 1.00 92.31 156 GLY A O 1
ATOM 1190 N N . VAL A 1 157 ? 12.361 5.436 -14.315 1.00 92.19 157 VAL A N 1
ATOM 1191 C CA . VAL A 1 157 ? 13.806 5.539 -14.579 1.00 92.19 157 VAL A CA 1
ATOM 1192 C C . VAL A 1 157 ? 14.228 6.999 -14.628 1.00 92.19 157 VAL A C 1
ATOM 1194 O O . VAL A 1 157 ? 13.703 7.767 -15.429 1.00 92.19 157 VAL A O 1
ATOM 1197 N N . ASN A 1 158 ? 15.200 7.382 -13.801 1.00 89.38 158 ASN A N 1
ATOM 1198 C CA . ASN A 1 158 ? 15.676 8.760 -13.725 1.00 89.38 158 ASN A CA 1
ATOM 1199 C C . ASN A 1 158 ? 17.201 8.837 -13.833 1.00 89.38 158 ASN A C 1
ATOM 1201 O O . ASN A 1 158 ? 17.931 7.980 -13.334 1.00 89.38 158 ASN A O 1
ATOM 1205 N N . VAL A 1 159 ? 17.672 9.904 -14.483 1.00 75.56 159 VAL A N 1
ATOM 1206 C CA . VAL A 1 159 ? 19.095 10.136 -14.791 1.00 75.56 159 VAL A CA 1
ATOM 1207 C C . VAL A 1 159 ? 19.806 11.009 -13.745 1.00 75.56 159 VAL A C 1
ATOM 1209 O O . VAL A 1 159 ? 20.973 11.345 -13.913 1.00 75.56 159 VAL A O 1
ATOM 1212 N N . SER A 1 160 ? 19.124 11.394 -12.660 1.00 69.06 160 SER A N 1
ATOM 1213 C CA . SER A 1 160 ? 19.639 12.348 -11.670 1.00 69.06 160 SER A CA 1
ATOM 1214 C C . SER A 1 160 ? 19.232 11.979 -10.243 1.00 69.06 160 SER A C 1
ATOM 1216 O O . SER A 1 160 ? 18.253 11.265 -10.041 1.00 69.06 160 SER A O 1
ATOM 1218 N N . ALA A 1 161 ? 19.951 12.525 -9.256 1.00 58.22 161 ALA A N 1
ATOM 1219 C CA . ALA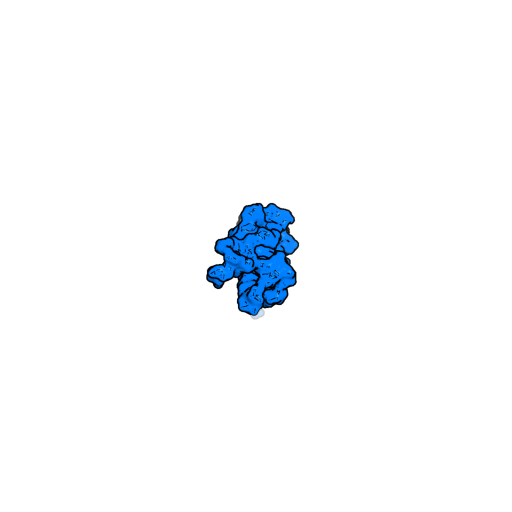 A 1 161 ? 19.763 12.372 -7.804 1.00 58.22 161 ALA A CA 1
ATOM 1220 C C . ALA A 1 161 ? 18.393 12.855 -7.262 1.00 58.22 161 ALA A C 1
ATOM 1222 O O . ALA A 1 161 ? 18.221 13.010 -6.052 1.00 58.22 161 ALA A O 1
ATOM 1223 N N . ASN A 1 162 ? 17.423 13.094 -8.149 1.00 77.50 162 ASN A N 1
ATOM 1224 C CA . ASN A 1 162 ? 16.051 13.424 -7.817 1.00 77.50 162 ASN A CA 1
ATOM 1225 C C . ASN A 1 162 ? 15.442 12.279 -7.031 1.00 77.50 162 ASN A C 1
ATOM 1227 O O . ASN A 1 162 ? 15.204 11.191 -7.543 1.00 77.50 162 ASN A O 1
ATOM 1231 N N . VAL A 1 163 ? 15.202 12.549 -5.761 1.00 86.62 163 VAL A N 1
ATOM 1232 C CA . VAL A 1 163 ? 14.625 11.592 -4.842 1.00 86.62 163 VAL A CA 1
ATOM 1233 C C . VAL A 1 163 ? 13.167 11.340 -5.212 1.00 86.62 163 VAL A C 1
ATOM 1235 O O . VAL A 1 163 ? 12.416 12.294 -5.420 1.00 86.62 163 VAL A O 1
ATOM 1238 N N . ILE A 1 164 ? 12.769 10.066 -5.297 1.00 92.44 164 ILE A N 1
ATOM 1239 C CA . ILE A 1 164 ? 11.348 9.714 -5.327 1.00 92.44 164 ILE A CA 1
ATOM 1240 C C . ILE A 1 164 ? 10.656 10.287 -4.082 1.00 92.44 164 ILE A C 1
ATOM 1242 O O . ILE A 1 164 ? 11.173 10.151 -2.973 1.00 92.44 164 ILE A O 1
ATOM 1246 N N . ALA A 1 165 ? 9.537 10.980 -4.277 1.00 92.69 165 ALA A N 1
ATOM 1247 C CA . ALA A 1 165 ? 8.876 11.757 -3.230 1.00 92.69 165 ALA A CA 1
ATOM 1248 C C . ALA A 1 165 ? 7.354 11.773 -3.415 1.00 92.69 165 ALA A C 1
ATOM 1250 O O . ALA A 1 165 ? 6.859 11.582 -4.526 1.00 92.69 165 ALA A O 1
ATOM 1251 N N . CYS A 1 166 ? 6.624 12.040 -2.334 1.00 93.44 166 CYS A N 1
ATOM 1252 C CA . CYS A 1 166 ? 5.188 12.302 -2.384 1.00 93.44 166 CYS A CA 1
ATOM 1253 C C . CYS A 1 166 ? 4.922 13.792 -2.638 1.00 93.44 166 CYS A C 1
ATOM 1255 O O . CYS A 1 166 ? 5.669 14.656 -2.175 1.00 93.44 166 CYS A O 1
ATOM 1257 N N . ASN A 1 167 ? 3.846 14.116 -3.352 1.00 90.62 167 ASN A N 1
ATOM 1258 C CA . ASN A 1 167 ? 3.405 15.493 -3.519 1.00 90.62 167 ASN A CA 1
ATOM 1259 C C . ASN A 1 167 ? 2.681 15.977 -2.256 1.00 90.62 167 ASN A C 1
ATOM 1261 O O . ASN A 1 167 ? 1.521 15.630 -2.017 1.00 90.62 167 ASN A O 1
ATOM 1265 N N . ASN A 1 168 ? 3.349 16.841 -1.495 1.00 83.38 168 ASN A N 1
ATOM 1266 C CA . ASN A 1 168 ? 2.867 17.352 -0.210 1.00 83.38 168 ASN A CA 1
ATOM 1267 C C . ASN A 1 168 ? 1.590 18.210 -0.290 1.00 83.38 168 ASN A C 1
ATOM 1269 O O . ASN A 1 168 ? 1.031 18.555 0.747 1.00 83.38 168 ASN A O 1
ATOM 1273 N N . ALA A 1 169 ? 1.112 18.569 -1.488 1.00 82.81 169 ALA A N 1
ATOM 1274 C CA . ALA A 1 169 ? -0.151 19.291 -1.638 1.00 82.81 169 ALA A CA 1
ATOM 1275 C C . ALA A 1 169 ? -1.377 18.417 -1.312 1.00 82.81 169 ALA A C 1
ATOM 1277 O O . ALA A 1 169 ? -2.368 18.920 -0.793 1.00 82.81 169 ALA A O 1
ATOM 1278 N N . ASN A 1 170 ? -1.314 17.118 -1.6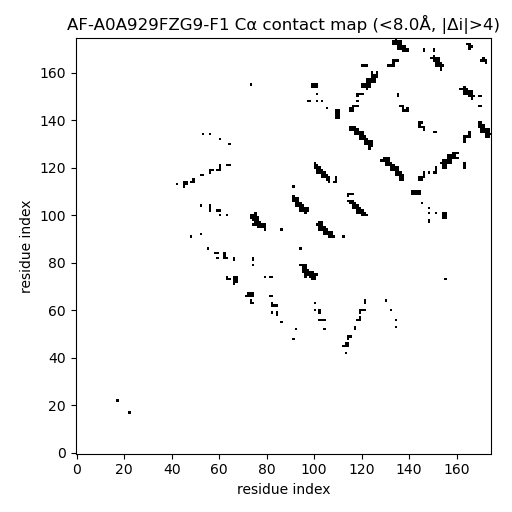26 1.00 82.50 170 ASN A N 1
ATOM 1279 C CA . ASN A 1 170 ? -2.460 16.198 -1.560 1.00 82.50 170 ASN A CA 1
ATOM 1280 C C . ASN A 1 170 ? -2.118 14.818 -0.988 1.00 82.50 170 ASN A C 1
ATOM 1282 O O . ASN A 1 170 ? -3.001 13.967 -0.838 1.00 82.50 170 ASN A O 1
ATOM 1286 N N . SER A 1 171 ? -0.840 14.579 -0.706 1.00 89.75 171 SER A N 1
ATOM 1287 C CA . SER A 1 171 ? -0.351 13.305 -0.215 1.00 89.75 171 SER A CA 1
ATOM 1288 C C . SER A 1 171 ? 0.764 13.488 0.803 1.00 89.75 171 SER A C 1
ATOM 1290 O O . SER A 1 171 ? 1.422 14.522 0.845 1.00 89.75 171 SER A O 1
ATOM 1292 N N . GLU A 1 172 ? 0.971 12.476 1.632 1.00 91.56 172 GLU A N 1
ATOM 1293 C CA . GLU A 1 172 ? 2.063 12.436 2.599 1.00 91.56 172 GLU A CA 1
ATOM 1294 C C . GLU A 1 172 ? 2.783 11.090 2.542 1.00 91.56 172 GLU A C 1
ATOM 1296 O O . GLU A 1 172 ? 2.163 10.052 2.291 1.00 91.56 172 GLU A O 1
ATOM 1301 N N . GLU A 1 173 ? 4.093 11.113 2.774 1.00 92.00 173 GLU A N 1
ATOM 1302 C CA . GLU A 1 173 ? 4.914 9.908 2.852 1.00 92.00 173 GLU A CA 1
ATOM 1303 C C . GLU A 1 173 ? 4.631 9.143 4.145 1.00 92.00 173 GLU A C 1
ATOM 1305 O O . GLU A 1 173 ? 4.528 9.719 5.232 1.00 92.00 173 GLU A O 1
ATOM 1310 N N . ILE A 1 174 ? 4.540 7.821 4.028 1.00 89.38 174 ILE A N 1
ATOM 1311 C CA . ILE A 1 174 ? 4.416 6.924 5.168 1.00 89.38 174 ILE A CA 1
ATOM 1312 C C . ILE A 1 174 ? 5.693 6.117 5.297 1.00 89.38 174 ILE A C 1
ATOM 1314 O O . ILE A 1 174 ? 6.100 5.433 4.360 1.00 89.38 174 ILE A O 1
ATOM 1318 N N . LYS A 1 175 ? 6.276 6.201 6.490 1.00 70.75 175 LYS A N 1
ATOM 1319 C CA . LYS A 1 175 ? 7.414 5.395 6.920 1.00 70.75 175 LYS A CA 1
ATOM 1320 C C . LYS A 1 175 ? 6.971 4.025 7.414 1.00 70.75 175 LYS A C 1
ATOM 1322 O O . LYS A 1 175 ? 5.881 3.953 8.032 1.00 70.75 175 LYS A O 1
#

Radius of gyration: 29.49 Å; Cα contacts (8 Å, |Δi|>4): 292; chains: 1; bounding box: 69×75×79 Å

Solvent-accessible surface area (backbone atoms only — not comparable to full-atom values): 9853 Å² total; per-residue (Å²): 140,76,92,78,82,84,70,85,78,79,75,77,75,77,77,79,68,83,49,72,65,61,55,50,52,51,55,50,52,55,47,56,53,46,69,67,45,49,66,56,51,57,52,50,53,15,52,52,56,43,48,53,50,51,54,52,35,54,49,50,44,50,30,38,53,52,45,22,72,76,66,80,46,53,52,32,60,75,37,45,78,78,47,72,67,88,72,74,88,57,84,60,47,45,75,41,20,64,30,53,28,26,33,36,35,42,38,76,50,28,66,84,55,56,38,58,15,36,34,25,28,25,23,40,28,69,79,78,72,41,79,48,75,49,39,28,34,34,65,44,63,68,92,62,24,52,69,57,65,77,36,48,38,59,44,23,78,38,81,54,93,67,66,63,43,46,33,74,91,44,23,42,72,60,131

Foldseek 3Di:
DDDDDPDDDPPPPPCPDDDPVNVVVVCVVVVVVCVVVVVVVLLVQQVVLQVLVVVQLVLLLVLQVVLCVVVVFGDAWQRSVVSVRPPPDNDQWDKTHHGTQKIKTDGPACLVSVYAIKIKAWEQAPVVRDIDIWMKFFPDDRRDSDDHSVQFPRGIYDDDPDDTAGNPVTIDTDD